Prot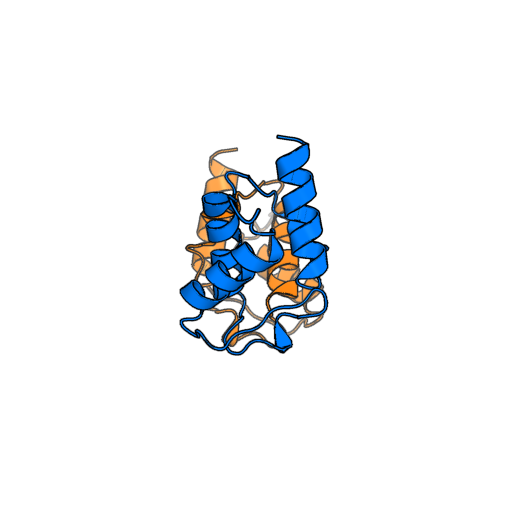ein AF-0000000080384131 (afdb_homodimer)

Radius of gyration: 17.26 Å; Cα contacts (8 Å, |Δi|>4): 180; chains: 2; b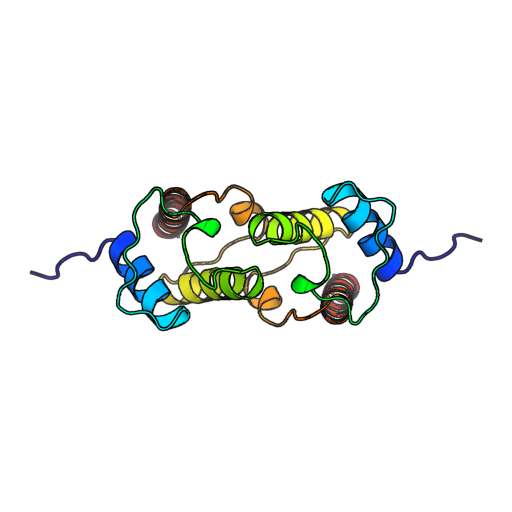ounding box: 34×67×29 Å

InterPro domains:
  IPR009081 Phosphopantetheine binding ACP domain [PF00550] (9-76)
  IPR009081 Phosphopantetheine binding ACP domain [PS50075] (2-80)
  IPR036736 ACP-like superfamily [G3DSA:1.10.1200.10] (5-82)
  IPR036736 ACP-like superfamily [SSF47336] (5-81)

Secondary structure (DSSP, 8-state):
------HHHHHHHHHHHHHT-TT----TT--GGGSTT--HHHHHHHHHHHHHHHT---BGGGGTT--SHHHHHHHHHHHHHH-/------HHHHHHHHHHHHHT-TT----TT--GGGSTT--HHHHHHHHHHHHHHHT---BGGGGTT--SHHHHHHHHHHHHHH-

pLDDT: mean 90.6, std 11.06, range [42.78, 96.62]

Organism: NCBI:txid216142

Foldseek 3Di:
DPPPQAPLNVLQVLCCVLVVPVPDHFDFAAFLVNDPPSDPVSVVVSQVVLCVVLVFDDDPVQCVPDGGPNSVSVVSVVRNVVD/DPPPQAPLNVLQVLCCVLVVNVPDHFDFAAFLVNDPPSDPVSVVVSQVSLCVVLVFDDDPVQCVPDGGPNSVSVVSVVRNVVD

Solvent-accessible surface area (backbone atoms only — not comparable to full-atom values): 9769 Å² total; per-residue (Å²): 129,83,76,76,71,46,67,66,55,52,49,33,52,49,48,21,62,75,69,70,35,86,81,61,77,74,49,52,78,42,35,56,91,77,38,89,80,54,35,48,66,48,46,43,47,49,51,45,48,46,23,65,74,70,71,47,83,67,52,56,71,70,54,61,76,54,70,26,44,37,52,47,48,50,49,51,48,53,46,59,69,72,97,130,83,75,78,72,45,67,65,54,51,49,34,52,49,48,21,60,74,67,69,35,87,81,62,78,74,50,53,78,40,36,56,91,77,38,89,81,53,35,47,68,48,48,42,45,49,52,45,50,47,24,65,73,70,71,47,83,67,52,55,71,70,54,61,74,52,69,28,44,36,50,45,46,50,50,53,49,53,45,61,68,73,95

Nearest PDB structures (foldseek):
  2lml-assembly1_A  TM=9.522E-01  e=2.320E-06  Geobacter metallireducens GS-15
  3gzl-assembly1_A  TM=8.702E-01  e=6.852E-03  Plasmodium falciparum
  8rme-assembly1_C  TM=8.426E-01  e=4.925E-03  Escherichia coli BL21(DE3)
  6sm4-assembly1_B  TM=7.543E-01  e=6.415E-03  Photorhabdus luminescens
  2n57-assembly1_A  TM=8.172E-01  e=1.971E-02  Brucella melitensis bv. 3 str. Ether

Structure (mmCIF, N/CA/C/O backbone):
data_AF-0000000080384131-model_v1
#
loop_
_entity.id
_entity.type
_entity.pdbx_description
1 polymer 'Acyl carrier protein'
#
loop_
_atom_site.group_PDB
_atom_site.id
_atom_site.type_symbol
_atom_site.label_atom_id
_atom_site.label_alt_id
_atom_site.label_comp_id
_atom_site.label_asym_id
_atom_site.label_entity_id
_atom_site.label_seq_id
_atom_site.pdbx_PDB_ins_code
_atom_site.Cartn_x
_atom_site.Cartn_y
_atom_site.Cartn_z
_atom_site.occupancy
_atom_site.B_iso_or_equiv
_atom_site.auth_seq_id
_atom_site.auth_comp_id
_atom_site.auth_asym_id
_atom_site.auth_atom_id
_atom_site.pdbx_PDB_model_num
ATOM 1 N N . MET A 1 1 ? -11.758 -33.438 -12.133 1 42.78 1 MET A N 1
ATOM 2 C CA . MET A 1 1 ? -11.484 -33.125 -10.734 1 42.78 1 MET A CA 1
ATOM 3 C C . MET A 1 1 ? -11.062 -31.672 -10.57 1 42.78 1 MET A C 1
ATOM 5 O O . MET A 1 1 ? -10.102 -31.219 -11.195 1 42.78 1 MET A O 1
ATOM 9 N N . THR A 1 2 ? -11.789 -30.672 -10.469 1 47.59 2 THR A N 1
ATOM 10 C CA . THR A 1 2 ? -11.633 -29.219 -10.406 1 47.59 2 THR A CA 1
ATOM 11 C C . THR A 1 2 ? -10.539 -28.828 -9.414 1 47.59 2 THR A C 1
ATOM 13 O O . THR A 1 2 ? -10.688 -29.031 -8.203 1 47.59 2 THR A O 1
ATOM 16 N N . GLU A 1 3 ? -9.266 -29.141 -9.617 1 52.34 3 GLU A N 1
ATOM 17 C CA . GLU A 1 3 ? -8.141 -29.016 -8.695 1 52.34 3 GLU A CA 1
ATOM 18 C C . GLU A 1 3 ? -8.172 -27.672 -7.973 1 52.34 3 GLU A C 1
ATOM 20 O O . GLU A 1 3 ? -8.297 -26.625 -8.602 1 52.34 3 GLU A O 1
ATOM 25 N N . THR A 1 4 ? -8.93 -27.516 -6.84 1 61.84 4 THR A N 1
ATOM 26 C CA . THR A 1 4 ? -9.148 -26.375 -5.969 1 61.84 4 THR A CA 1
ATOM 27 C C . THR A 1 4 ? -7.867 -25.547 -5.812 1 61.84 4 THR A C 1
ATOM 29 O O . THR A 1 4 ? -6.891 -26.031 -5.23 1 61.84 4 THR A O 1
ATOM 32 N N . THR A 1 5 ? -7.633 -24.797 -6.789 1 80.81 5 THR A N 1
ATOM 33 C CA . THR A 1 5 ? -6.465 -23.922 -6.707 1 80.81 5 THR A CA 1
ATOM 34 C C . THR A 1 5 ? -6.43 -23.203 -5.371 1 80.81 5 THR A C 1
ATOM 36 O O . THR A 1 5 ? -7.453 -22.688 -4.906 1 80.81 5 THR A O 1
ATOM 39 N N . THR A 1 6 ? -5.398 -23.469 -4.668 1 90.56 6 THR A N 1
ATOM 40 C CA . THR A 1 6 ? -5.215 -22.797 -3.385 1 90.56 6 THR A CA 1
ATOM 41 C C . THR A 1 6 ? -4.977 -21.297 -3.582 1 90.56 6 THR A C 1
ATOM 43 O O . THR A 1 6 ? -4.684 -20.859 -4.695 1 90.56 6 THR A O 1
ATOM 46 N N . VAL A 1 7 ? -5.281 -20.547 -2.586 1 93.94 7 VAL A N 1
ATOM 47 C CA . VAL A 1 7 ? -5 -19.125 -2.627 1 93.94 7 VAL A CA 1
ATOM 48 C C . VAL A 1 7 ? -3.539 -18.891 -3.002 1 93.94 7 VAL A C 1
ATOM 50 O O . VAL A 1 7 ? -3.225 -17.984 -3.768 1 93.94 7 VAL A O 1
ATOM 53 N N . LEU A 1 8 ? -2.699 -19.75 -2.482 1 94.88 8 LEU A N 1
ATOM 54 C CA . LEU A 1 8 ? -1.276 -19.641 -2.783 1 94.88 8 LEU A CA 1
ATOM 55 C C . LEU A 1 8 ? -1.023 -19.781 -4.281 1 94.88 8 LEU A C 1
ATOM 57 O O . LEU A 1 8 ? -0.254 -19.016 -4.863 1 94.88 8 LEU A O 1
ATOM 61 N N . GLN A 1 9 ? -1.613 -20.688 -4.918 1 94.31 9 GLN A N 1
ATOM 62 C CA . GLN A 1 9 ? -1.445 -20.906 -6.352 1 94.31 9 GLN A CA 1
ATOM 63 C C . GLN A 1 9 ? -1.972 -19.719 -7.156 1 94.31 9 GLN A C 1
ATOM 65 O O . GLN A 1 9 ? -1.322 -19.281 -8.102 1 94.31 9 GLN A O 1
ATOM 70 N N . GLU A 1 10 ? -3.086 -19.297 -6.727 1 94.88 10 GLU A N 1
ATOM 71 C CA . GLU A 1 10 ? -3.678 -18.156 -7.41 1 94.88 10 GLU A CA 1
ATOM 72 C C . GLU A 1 10 ? -2.82 -16.906 -7.234 1 94.88 10 GLU A C 1
ATOM 74 O O . GLU A 1 10 ? -2.615 -16.141 -8.188 1 94.88 10 GLU A O 1
ATOM 79 N N . LEU A 1 11 ? -2.385 -16.688 -6.016 1 95.56 11 LEU A N 1
ATOM 80 C CA . LEU A 1 11 ? -1.505 -15.562 -5.742 1 95.56 11 LEU A CA 1
ATOM 81 C C . LEU A 1 11 ? -0.217 -15.672 -6.551 1 95.56 11 LEU A C 1
ATOM 83 O O . LEU A 1 11 ? 0.278 -14.664 -7.074 1 95.56 11 LEU A O 1
ATOM 87 N N . THR A 1 12 ? 0.313 -16.859 -6.668 1 96 12 THR A N 1
ATOM 88 C CA . THR A 1 12 ? 1.535 -17.078 -7.434 1 96 12 THR A CA 1
ATOM 89 C C . THR A 1 12 ? 1.337 -16.688 -8.898 1 96 12 THR A C 1
ATOM 91 O O . THR A 1 12 ? 2.182 -16.016 -9.484 1 96 12 THR A O 1
ATOM 94 N N . GLU A 1 13 ? 0.266 -17.109 -9.422 1 96.12 13 GLU A N 1
ATOM 95 C CA . GLU A 1 13 ? -0.047 -16.75 -10.805 1 96.12 13 GLU A CA 1
ATOM 96 C C . GLU A 1 13 ? -0.194 -15.234 -10.953 1 96.12 13 GLU A C 1
ATOM 98 O O . GLU A 1 13 ? 0.274 -14.656 -11.938 1 96.12 13 GLU A O 1
ATOM 103 N N . LEU A 1 14 ? -0.877 -14.688 -9.984 1 96.25 14 LEU A N 1
ATOM 104 C CA . LEU A 1 14 ? -1.066 -13.234 -9.992 1 96.25 14 LEU A CA 1
ATOM 105 C C . LEU A 1 14 ? 0.276 -12.516 -9.953 1 96.25 14 LEU A C 1
ATOM 107 O O . LEU A 1 14 ? 0.495 -11.57 -10.719 1 96.25 14 LEU A O 1
ATOM 111 N N . PHE A 1 15 ? 1.187 -13 -9.07 1 96.25 15 PHE A N 1
ATOM 112 C CA . PHE A 1 15 ? 2.529 -12.438 -8.992 1 96.25 15 PHE A CA 1
ATOM 113 C C . PHE A 1 15 ? 3.256 -12.586 -10.328 1 96.25 15 PHE A C 1
ATOM 115 O O . PHE A 1 15 ? 3.855 -11.625 -10.82 1 96.25 15 PHE A O 1
ATOM 122 N N . ARG A 1 16 ? 3.193 -13.695 -10.906 1 96.5 16 ARG A N 1
ATOM 123 C CA . ARG A 1 16 ? 3.883 -13.961 -12.164 1 96.5 16 ARG A CA 1
ATOM 124 C C . ARG A 1 16 ? 3.408 -13.016 -13.258 1 96.5 16 ARG A C 1
ATOM 126 O O . ARG A 1 16 ? 4.219 -12.492 -14.031 1 96.5 16 ARG A O 1
ATOM 133 N N . ASP A 1 17 ? 2.123 -12.781 -13.25 1 95.81 17 ASP A N 1
ATOM 134 C CA . ASP A 1 17 ? 1.533 -11.875 -14.227 1 95.81 17 ASP A CA 1
ATOM 135 C C . ASP A 1 17 ? 1.988 -10.438 -13.992 1 95.81 17 ASP A C 1
ATOM 137 O O . ASP A 1 17 ? 2.402 -9.742 -14.922 1 95.81 17 ASP A O 1
ATOM 141 N N . LEU A 1 18 ? 1.898 -10.047 -12.75 1 94.69 18 LEU A N 1
ATOM 142 C CA . LEU A 1 18 ? 2.195 -8.664 -12.391 1 94.69 18 LEU A CA 1
ATOM 143 C C . LEU A 1 18 ? 3.68 -8.359 -12.57 1 94.69 18 LEU A C 1
ATOM 145 O O . LEU A 1 18 ? 4.047 -7.289 -13.055 1 94.69 18 LEU A O 1
ATOM 149 N N . PHE A 1 19 ? 4.52 -9.289 -12.219 1 94.5 19 PHE A N 1
ATOM 150 C CA . PHE A 1 19 ? 5.965 -9.07 -12.25 1 94.5 19 PHE A CA 1
ATOM 151 C C . PHE A 1 19 ? 6.559 -9.578 -13.562 1 94.5 19 PHE A C 1
ATOM 153 O O . PHE A 1 19 ? 7.75 -9.398 -13.82 1 94.5 19 PHE A O 1
ATOM 160 N N . ASP A 1 20 ? 5.68 -10.164 -14.359 1 94.69 20 ASP A N 1
ATOM 161 C CA . ASP A 1 20 ? 6.082 -10.711 -15.648 1 94.69 20 ASP A CA 1
ATOM 162 C C . ASP A 1 20 ? 7.262 -11.672 -15.492 1 94.69 20 ASP A C 1
ATOM 164 O O . ASP A 1 20 ? 8.266 -11.547 -16.203 1 94.69 20 ASP A O 1
ATOM 168 N N . ASP A 1 21 ? 7.203 -12.516 -14.562 1 94.62 21 ASP A N 1
ATOM 169 C CA . ASP A 1 21 ? 8.211 -13.516 -14.219 1 94.62 21 ASP A CA 1
ATOM 170 C C . ASP A 1 21 ? 7.562 -14.875 -13.953 1 94.62 21 ASP A C 1
ATOM 172 O O . ASP A 1 21 ? 7.125 -15.148 -12.828 1 94.62 21 ASP A O 1
ATOM 176 N N . GLU A 1 22 ? 7.586 -15.758 -14.906 1 94.75 22 GLU A N 1
ATOM 177 C CA . GLU A 1 22 ? 6.941 -17.062 -14.828 1 94.75 22 GLU A CA 1
ATOM 178 C C . GLU A 1 22 ? 7.719 -18 -13.906 1 94.75 22 GLU A C 1
ATOM 180 O O . GLU A 1 22 ? 7.199 -19.047 -13.492 1 94.75 22 GLU A O 1
ATOM 185 N N . SER A 1 23 ? 8.906 -17.594 -13.531 1 94.81 23 SER A N 1
ATOM 186 C CA . SER A 1 23 ? 9.75 -18.453 -12.703 1 94.81 23 SER A CA 1
ATOM 187 C C . SER A 1 23 ? 9.5 -18.203 -11.219 1 94.81 23 SER A C 1
ATOM 189 O O . SER A 1 23 ? 9.992 -18.953 -10.367 1 94.81 23 SER A O 1
ATOM 191 N N . LEU A 1 24 ? 8.711 -17.312 -10.906 1 94.88 24 LEU A N 1
ATOM 192 C CA . LEU A 1 24 ? 8.469 -16.922 -9.516 1 94.88 24 LEU A CA 1
ATOM 193 C C . LEU A 1 24 ? 7.723 -18.031 -8.773 1 94.88 24 LEU A C 1
ATOM 195 O O . LEU A 1 24 ? 6.715 -18.547 -9.258 1 94.88 24 LEU A O 1
ATOM 199 N N . VAL A 1 25 ? 8.281 -18.438 -7.715 1 93.69 25 VAL A N 1
ATOM 200 C CA . VAL A 1 25 ? 7.648 -19.406 -6.828 1 93.69 25 VAL A CA 1
ATOM 201 C C . VAL A 1 25 ? 7.465 -18.797 -5.441 1 93.69 25 VAL A C 1
ATOM 203 O O . VAL A 1 25 ? 8.438 -18.406 -4.797 1 93.69 25 VAL A O 1
ATOM 206 N N . LEU A 1 26 ? 6.223 -18.734 -5.035 1 95.19 26 LEU A N 1
ATOM 207 C CA . LEU A 1 26 ? 5.91 -18.141 -3.738 1 95.19 26 LEU A CA 1
ATOM 208 C C . LEU A 1 26 ? 5.668 -19.219 -2.689 1 95.19 26 LEU A C 1
ATOM 210 O O . LEU A 1 26 ? 5.133 -20.281 -3 1 95.19 26 LEU A O 1
ATOM 214 N N . ASN A 1 27 ? 6.098 -18.953 -1.562 1 95.81 27 ASN A N 1
ATOM 215 C CA . ASN A 1 27 ? 5.73 -19.734 -0.381 1 95.81 27 ASN A CA 1
ATOM 216 C C . ASN A 1 27 ? 5.27 -18.828 0.761 1 95.81 27 ASN A C 1
ATOM 218 O O . ASN A 1 27 ? 5.355 -17.609 0.663 1 95.81 27 ASN A O 1
ATOM 222 N N . ASP A 1 28 ? 4.848 -19.375 1.866 1 95.69 28 ASP A N 1
ATOM 223 C CA . ASP A 1 28 ? 4.27 -18.625 2.975 1 95.69 28 ASP A CA 1
ATOM 224 C C . ASP A 1 28 ? 5.285 -17.641 3.555 1 95.69 28 ASP A C 1
ATOM 226 O O . ASP A 1 28 ? 4.914 -16.562 4.039 1 95.69 28 ASP A O 1
ATOM 230 N N . ASP A 1 29 ? 6.492 -17.969 3.41 1 96.19 29 ASP A N 1
ATOM 231 C CA . ASP A 1 29 ? 7.535 -17.188 4.066 1 96.19 29 ASP A CA 1
ATOM 232 C C . ASP A 1 29 ? 8.086 -16.109 3.133 1 96.19 29 ASP A C 1
ATOM 234 O O . ASP A 1 29 ? 8.852 -15.25 3.559 1 96.19 29 ASP A O 1
ATOM 238 N N . THR A 1 30 ? 7.695 -16.141 1.891 1 96.25 30 THR A N 1
ATOM 239 C CA . THR A 1 30 ? 8.195 -15.172 0.921 1 96.25 30 THR A CA 1
ATOM 240 C C . THR A 1 30 ? 7.867 -13.75 1.358 1 96.25 30 THR A C 1
ATOM 242 O O . THR A 1 30 ? 6.742 -13.469 1.774 1 96.25 30 THR A O 1
ATOM 245 N N . THR A 1 31 ? 8.953 -12.93 1.337 1 94.5 31 THR A N 1
ATOM 246 C CA . THR A 1 31 ? 8.781 -11.516 1.664 1 94.5 31 THR A CA 1
ATOM 247 C C . THR A 1 31 ? 9.078 -10.641 0.45 1 94.5 31 THR A C 1
ATOM 249 O O . THR A 1 31 ? 9.633 -11.117 -0.546 1 94.5 31 THR A O 1
ATOM 252 N N . ALA A 1 32 ? 8.641 -9.367 0.528 1 92.56 32 ALA A N 1
ATOM 253 C CA . ALA A 1 32 ? 8.781 -8.438 -0.586 1 92.56 32 ALA A CA 1
ATOM 254 C C . ALA A 1 32 ? 10.242 -8.273 -0.988 1 92.56 32 ALA A C 1
ATOM 256 O O . ALA A 1 32 ? 10.555 -8.109 -2.17 1 92.56 32 ALA A O 1
ATOM 257 N N . ASP A 1 33 ? 11.156 -8.344 -0 1 90.38 33 ASP A N 1
ATOM 258 C CA . ASP A 1 33 ? 12.586 -8.141 -0.239 1 90.38 33 ASP A CA 1
ATOM 259 C C . ASP A 1 33 ? 13.172 -9.281 -1.062 1 90.38 33 ASP A C 1
ATOM 261 O O . ASP A 1 33 ? 14.266 -9.156 -1.617 1 90.38 33 ASP A O 1
ATOM 265 N N . GLN A 1 34 ? 12.469 -10.391 -1.167 1 93.12 34 GLN A N 1
ATOM 266 C CA . GLN A 1 34 ? 12.961 -11.57 -1.878 1 93.12 34 GLN A CA 1
ATOM 267 C C . GLN A 1 34 ? 12.484 -11.578 -3.326 1 93.12 34 GLN A C 1
ATOM 269 O O . GLN A 1 34 ? 12.859 -12.453 -4.109 1 93.12 34 GLN A O 1
ATOM 274 N N . VAL A 1 35 ? 11.625 -10.703 -3.645 1 92.81 35 VAL A N 1
ATOM 275 C CA . VAL A 1 35 ? 11.086 -10.617 -5 1 92.81 35 VAL A CA 1
ATOM 276 C C . VAL A 1 35 ? 11.617 -9.359 -5.684 1 92.81 35 VAL A C 1
ATOM 278 O O . VAL A 1 35 ? 11.359 -8.242 -5.23 1 92.81 35 VAL A O 1
ATOM 281 N N . GLU A 1 36 ? 12.297 -9.539 -6.742 1 90.69 36 GLU A N 1
ATOM 282 C CA . GLU A 1 36 ? 12.852 -8.414 -7.504 1 90.69 36 GLU A CA 1
ATOM 283 C C . GLU A 1 36 ? 11.742 -7.543 -8.086 1 90.69 36 GLU A C 1
ATOM 285 O O . GLU A 1 36 ? 10.781 -8.055 -8.656 1 90.69 36 GLU A O 1
ATOM 290 N N . GLY A 1 37 ? 11.828 -6.324 -7.871 1 90 37 GLY A N 1
ATOM 291 C CA . GLY A 1 37 ? 10.859 -5.398 -8.438 1 90 37 GLY A CA 1
ATOM 292 C C . GLY A 1 37 ? 9.656 -5.16 -7.539 1 90 37 GLY A C 1
ATOM 293 O O . GLY A 1 37 ? 8.781 -4.359 -7.867 1 90 37 GLY A O 1
ATOM 294 N N . TRP A 1 38 ? 9.578 -5.867 -6.504 1 91.69 38 TRP A N 1
ATOM 295 C CA . TRP A 1 38 ? 8.477 -5.66 -5.566 1 91.69 38 TRP A CA 1
ATOM 296 C C . TRP A 1 38 ? 8.703 -4.406 -4.723 1 91.69 38 TRP A C 1
ATOM 298 O O . TRP A 1 38 ? 9.312 -4.477 -3.652 1 91.69 38 TRP A O 1
ATOM 308 N N . ASP A 1 39 ? 8.266 -3.295 -5.23 1 89.88 39 ASP A N 1
ATOM 309 C CA . ASP A 1 39 ? 8.383 -2.008 -4.555 1 89.88 39 ASP A CA 1
ATOM 310 C C . ASP A 1 39 ? 7.012 -1.489 -4.121 1 89.88 39 ASP A C 1
ATOM 312 O O . ASP A 1 39 ? 6.02 -2.219 -4.176 1 89.88 39 ASP A O 1
ATOM 316 N N . SER A 1 40 ? 6.961 -0.257 -3.705 1 90.75 40 SER A N 1
ATOM 317 C CA . SER A 1 40 ? 5.738 0.306 -3.15 1 90.75 40 SER A CA 1
ATOM 318 C C . SER A 1 40 ? 4.633 0.368 -4.199 1 90.75 40 SER A C 1
ATOM 320 O O . SER A 1 40 ? 3.473 0.067 -3.906 1 90.75 40 SER A O 1
ATOM 322 N N . GLN A 1 41 ? 5 0.674 -5.352 1 89.5 41 GLN A N 1
ATOM 323 C CA . GLN A 1 41 ? 4.012 0.78 -6.418 1 89.5 41 GLN A CA 1
ATOM 324 C C . GLN A 1 41 ? 3.453 -0.592 -6.789 1 89.5 41 GLN A C 1
ATOM 326 O O . GLN A 1 41 ? 2.242 -0.753 -6.949 1 89.5 41 GLN A O 1
ATOM 331 N N . MET A 1 42 ? 4.375 -1.547 -6.922 1 92.5 42 MET A N 1
ATOM 332 C CA . MET A 1 42 ? 3.947 -2.9 -7.266 1 92.5 42 MET A CA 1
ATOM 333 C C . MET A 1 42 ? 3.107 -3.506 -6.145 1 92.5 42 MET A C 1
ATOM 335 O O . MET A 1 42 ? 2.184 -4.277 -6.402 1 92.5 42 MET A O 1
ATOM 339 N N . HIS A 1 43 ? 3.473 -3.225 -4.977 1 93 43 HIS A N 1
ATOM 340 C CA . HIS A 1 43 ? 2.713 -3.721 -3.838 1 93 43 HIS A CA 1
ATOM 341 C C . HIS A 1 43 ? 1.254 -3.281 -3.914 1 93 43 HIS A C 1
ATOM 343 O O . HIS A 1 43 ? 0.345 -4.094 -3.732 1 93 43 HIS A O 1
ATOM 349 N N . VAL A 1 44 ? 1.032 -2.041 -4.195 1 93 44 VAL A N 1
ATOM 350 C CA . VAL A 1 44 ? -0.319 -1.506 -4.324 1 93 44 VAL A CA 1
ATOM 351 C C . VAL A 1 44 ? -1.054 -2.229 -5.453 1 93 44 VAL A C 1
ATOM 353 O O . VAL A 1 44 ? -2.203 -2.646 -5.285 1 93 44 VAL A O 1
ATOM 356 N N . MET A 1 45 ? -0.373 -2.408 -6.535 1 94.38 45 MET A N 1
ATOM 357 C CA . MET A 1 45 ? -0.98 -3.092 -7.672 1 94.38 45 MET A CA 1
ATOM 358 C C . MET A 1 45 ? -1.354 -4.527 -7.309 1 94.38 45 MET A C 1
ATOM 360 O O . MET A 1 45 ? -2.395 -5.027 -7.738 1 94.38 45 MET A O 1
ATOM 364 N N . LEU A 1 46 ? -0.484 -5.109 -6.562 1 95.94 46 LEU A N 1
ATOM 365 C CA . LEU A 1 46 ? -0.729 -6.477 -6.121 1 95.94 46 LEU A CA 1
ATOM 366 C C . LEU A 1 46 ? -2.008 -6.562 -5.297 1 95.94 46 LEU A C 1
ATOM 368 O O . LEU A 1 46 ? -2.82 -7.469 -5.496 1 95.94 46 LEU A O 1
ATOM 372 N N . ILE A 1 47 ? -2.156 -5.648 -4.43 1 95.44 47 ILE A N 1
ATOM 373 C CA . ILE A 1 47 ? -3.326 -5.617 -3.559 1 95.44 47 ILE A CA 1
ATOM 374 C C . ILE A 1 47 ? -4.59 -5.438 -4.398 1 95.44 47 ILE A C 1
ATOM 376 O O . ILE A 1 47 ? -5.562 -6.18 -4.234 1 95.44 47 ILE A O 1
ATOM 380 N N . VAL A 1 48 ? -4.617 -4.508 -5.301 1 95.38 48 VAL A N 1
ATOM 381 C CA . VAL A 1 48 ? -5.77 -4.211 -6.145 1 95.38 48 VAL A CA 1
ATOM 382 C C . VAL A 1 48 ? -6.074 -5.41 -7.039 1 95.38 48 VAL A C 1
ATOM 384 O O . VAL A 1 48 ? -7.238 -5.797 -7.191 1 95.38 48 VAL A O 1
ATOM 387 N N . ALA A 1 49 ? -5.055 -5.941 -7.582 1 96.12 49 ALA A N 1
ATOM 388 C CA . ALA A 1 49 ? -5.238 -7.121 -8.43 1 96.12 49 ALA A CA 1
ATOM 389 C C . ALA A 1 49 ? -5.816 -8.281 -7.633 1 96.12 49 ALA A C 1
ATOM 391 O O . ALA A 1 49 ? -6.652 -9.039 -8.133 1 96.12 49 ALA A O 1
ATOM 392 N N . ALA A 1 50 ? -5.328 -8.438 -6.438 1 96.56 50 ALA A N 1
ATOM 393 C CA . ALA A 1 50 ? -5.863 -9.492 -5.578 1 96.56 50 ALA A CA 1
ATOM 394 C C . ALA A 1 50 ? -7.344 -9.258 -5.285 1 96.56 50 ALA A C 1
ATOM 396 O O . ALA A 1 50 ? -8.141 -10.195 -5.297 1 96.56 50 ALA A O 1
ATOM 397 N N . GLU A 1 51 ? -7.719 -8.062 -5 1 96 51 GLU A N 1
ATOM 398 C CA . GLU A 1 51 ? -9.125 -7.738 -4.785 1 96 51 GLU A CA 1
ATOM 399 C C . GLU A 1 51 ? -9.977 -8.172 -5.977 1 96 51 GLU A C 1
ATOM 401 O O . GLU A 1 51 ? -11.039 -8.773 -5.801 1 96 51 GLU A O 1
ATOM 406 N N . GLN A 1 52 ? -9.469 -7.82 -7.094 1 94.62 52 GLN A N 1
ATOM 407 C CA . GLN A 1 52 ? -10.211 -8.148 -8.305 1 94.62 52 GLN A CA 1
ATOM 408 C C . GLN A 1 52 ? -10.273 -9.664 -8.523 1 94.62 52 GLN A C 1
ATOM 410 O O . GLN A 1 52 ? -11.328 -10.203 -8.844 1 94.62 52 GLN A O 1
ATOM 415 N N . ARG A 1 53 ? -9.188 -10.297 -8.281 1 94.56 53 ARG A N 1
ATOM 416 C CA . ARG A 1 53 ? -9.07 -11.734 -8.523 1 94.56 53 ARG A CA 1
ATOM 417 C C . ARG A 1 53 ? -9.953 -12.516 -7.562 1 94.56 53 ARG A C 1
ATOM 419 O O . ARG A 1 53 ? -10.586 -13.5 -7.957 1 94.56 53 ARG A O 1
ATOM 426 N N . PHE A 1 54 ? -10.086 -12.078 -6.355 1 95.25 54 PHE A N 1
ATOM 427 C CA . PHE A 1 54 ? -10.773 -12.852 -5.324 1 95.25 54 PHE A CA 1
ATOM 428 C C . PHE A 1 54 ? -12.133 -12.242 -5.012 1 95.25 54 PHE A C 1
ATOM 430 O O . PHE A 1 54 ? -12.914 -12.812 -4.242 1 95.25 54 PHE A O 1
ATOM 437 N N . GLY A 1 55 ? -12.367 -11.078 -5.582 1 94.62 55 GLY A N 1
ATOM 438 C CA . GLY A 1 55 ? -13.656 -10.445 -5.363 1 94.62 55 GLY A CA 1
ATOM 439 C C . GLY A 1 55 ? -13.82 -9.906 -3.955 1 94.62 55 GLY A C 1
ATOM 440 O O . GLY A 1 55 ? -14.898 -10.016 -3.367 1 94.62 55 GLY A O 1
ATOM 441 N N . ILE A 1 56 ? -12.773 -9.414 -3.406 1 94.44 56 ILE A N 1
ATOM 442 C CA . ILE A 1 56 ? -12.797 -8.922 -2.033 1 94.44 56 ILE A CA 1
ATOM 443 C C . ILE A 1 56 ? -12.305 -7.473 -2 1 94.44 56 ILE A C 1
ATOM 445 O O . ILE A 1 56 ? -11.812 -6.953 -3.004 1 94.44 56 ILE A O 1
ATOM 449 N N . LYS A 1 57 ? -12.523 -6.871 -0.858 1 93.31 57 LYS A N 1
ATOM 450 C CA . LYS A 1 57 ? -12.062 -5.504 -0.618 1 93.31 57 LYS A CA 1
ATOM 451 C C . LYS A 1 57 ? -11.258 -5.414 0.673 1 93.31 57 LYS A C 1
ATOM 453 O O . LYS A 1 57 ? -11.648 -5.977 1.697 1 93.31 57 LYS A O 1
ATOM 458 N N . PHE A 1 58 ? -10.117 -4.719 0.502 1 93.19 58 PHE A N 1
ATOM 459 C CA . PHE A 1 58 ? -9.273 -4.543 1.679 1 93.19 58 PHE A CA 1
ATOM 460 C C . PHE A 1 58 ? -9.383 -3.121 2.215 1 93.19 58 PHE A C 1
ATOM 462 O O . PHE A 1 58 ? -9.68 -2.189 1.465 1 93.19 58 PHE A O 1
ATOM 469 N N . ARG A 1 59 ? -9.227 -3.043 3.516 1 90.31 59 ARG A N 1
ATOM 470 C CA . ARG A 1 59 ? -9 -1.744 4.141 1 90.31 59 ARG A CA 1
ATOM 471 C C . ARG A 1 59 ? -7.508 -1.481 4.32 1 90.31 59 ARG A C 1
ATOM 473 O O . ARG A 1 59 ? -6.738 -2.398 4.617 1 90.31 59 ARG A O 1
ATOM 480 N N . THR A 1 60 ? -7.133 -0.211 4.156 1 93.25 60 THR A N 1
ATOM 481 C CA . THR A 1 60 ? -5.719 0.133 4.262 1 93.25 60 THR A CA 1
ATOM 482 C C . THR A 1 60 ? -5.152 -0.311 5.609 1 93.25 60 THR A C 1
ATOM 484 O O . THR A 1 60 ? -4.016 -0.779 5.684 1 93.25 60 THR A O 1
ATOM 487 N N . ALA A 1 61 ? -5.918 -0.317 6.645 1 89 61 ALA A N 1
ATOM 488 C CA . ALA A 1 61 ? -5.477 -0.669 7.992 1 89 61 ALA A CA 1
ATOM 489 C C . ALA A 1 61 ? -5.164 -2.16 8.094 1 89 61 ALA A C 1
ATOM 491 O O . ALA A 1 61 ? -4.348 -2.574 8.922 1 89 61 ALA A O 1
ATOM 492 N N . GLU A 1 62 ? -5.832 -2.975 7.281 1 91.12 62 GLU A N 1
ATOM 493 C CA . GLU A 1 62 ? -5.648 -4.422 7.316 1 91.12 62 GLU A CA 1
ATOM 494 C C . GLU A 1 62 ? -4.309 -4.824 6.711 1 91.12 62 GLU A C 1
ATOM 496 O O . GLU A 1 62 ? -3.826 -5.938 6.941 1 91.12 62 GLU A O 1
ATOM 501 N N . LEU A 1 63 ? -3.707 -3.934 5.953 1 92.38 63 LEU A N 1
ATOM 502 C CA . LEU A 1 63 ? -2.492 -4.258 5.215 1 92.38 63 LEU A CA 1
ATOM 503 C C . LEU A 1 63 ? -1.252 -3.996 6.066 1 92.38 63 LEU A C 1
ATOM 505 O O . LEU A 1 63 ? -0.158 -4.457 5.734 1 92.38 63 LEU A O 1
ATOM 509 N N . GLU A 1 64 ? -1.415 -3.289 7.16 1 89.94 64 GLU A N 1
ATOM 510 C CA . GLU A 1 64 ? -0.305 -2.869 8.008 1 89.94 64 GLU A CA 1
ATOM 511 C C . GLU A 1 64 ? 0.389 -4.07 8.648 1 89.94 64 GLU A C 1
ATOM 513 O O . GLU A 1 64 ? 1.597 -4.039 8.891 1 89.94 64 GLU A O 1
ATOM 518 N N . SER A 1 65 ? -0.277 -5.164 8.758 1 85.38 65 SER A N 1
ATOM 519 C CA . SER A 1 65 ? 0.254 -6.316 9.477 1 85.38 65 SER A CA 1
ATOM 520 C C . SER A 1 65 ? 0.872 -7.328 8.516 1 85.38 65 SER A C 1
ATOM 522 O O . SER A 1 65 ? 1.469 -8.32 8.953 1 85.38 65 SER A O 1
ATOM 524 N N . LEU A 1 66 ? 0.784 -7.023 7.277 1 91 66 LEU A N 1
ATOM 525 C CA . LEU A 1 66 ? 1.265 -7.984 6.289 1 91 66 LEU A CA 1
ATOM 526 C C . LEU A 1 66 ? 2.789 -7.992 6.238 1 91 66 LEU A C 1
ATOM 528 O O . LEU A 1 66 ? 3.414 -6.953 6.016 1 91 66 LEU A O 1
ATOM 532 N N . ARG A 1 67 ? 3.369 -9.164 6.457 1 91.06 67 ARG A N 1
ATOM 533 C CA . ARG A 1 67 ? 4.824 -9.273 6.496 1 91.06 67 ARG A CA 1
ATOM 534 C C . ARG A 1 67 ? 5.324 -10.258 5.441 1 91.06 67 ARG A C 1
ATOM 536 O O . ARG A 1 67 ? 6.48 -10.188 5.02 1 91.06 67 ARG A O 1
ATOM 543 N N . ASN A 1 68 ? 4.5 -11.172 5.121 1 95.12 68 ASN A N 1
ATOM 544 C CA . ASN A 1 68 ? 4.883 -12.203 4.156 1 95.12 68 ASN A CA 1
ATOM 545 C C . ASN A 1 68 ? 3.674 -12.727 3.389 1 95.12 68 ASN A C 1
ATOM 547 O O . ASN A 1 68 ? 2.537 -12.352 3.674 1 95.12 68 ASN A O 1
ATOM 551 N N . VAL A 1 69 ? 3.947 -13.562 2.453 1 95.81 69 VAL A N 1
ATOM 552 C CA . VAL A 1 69 ? 2.904 -14.102 1.585 1 95.81 69 VAL A CA 1
ATOM 553 C C . VAL A 1 69 ? 1.888 -14.875 2.416 1 95.81 69 VAL A C 1
ATOM 555 O O . VAL A 1 69 ? 0.683 -14.805 2.162 1 95.81 69 VAL A O 1
ATOM 558 N N . GLY A 1 70 ? 2.367 -15.594 3.377 1 96.56 70 GLY A N 1
ATOM 559 C CA . GLY A 1 70 ? 1.467 -16.344 4.23 1 96.56 70 GLY A CA 1
ATOM 560 C C . GLY A 1 70 ? 0.432 -15.484 4.926 1 96.56 70 GLY A C 1
ATOM 561 O O . GLY A 1 70 ? -0.744 -15.844 4.992 1 96.56 70 GLY A O 1
ATOM 562 N N . GLN A 1 71 ? 0.818 -14.469 5.484 1 95.81 71 GLN A N 1
ATOM 563 C CA . GLN A 1 71 ? -0.101 -13.547 6.141 1 95.81 71 GLN A CA 1
ATOM 564 C C . GLN A 1 71 ? -1.083 -12.945 5.141 1 95.81 71 GLN A C 1
ATOM 566 O O . GLN A 1 71 ? -2.25 -12.719 5.469 1 95.81 71 GLN A O 1
ATOM 571 N N . PHE A 1 72 ? -0.567 -12.68 3.91 1 96 72 PHE A N 1
ATOM 572 C CA . PHE A 1 72 ? -1.445 -12.188 2.855 1 96 72 PHE A CA 1
ATOM 573 C C . PHE A 1 72 ? -2.531 -13.203 2.533 1 96 72 PHE A C 1
ATOM 575 O O . PHE A 1 72 ? -3.709 -12.852 2.434 1 96 72 PHE A O 1
ATOM 582 N N . ILE A 1 73 ? -2.111 -14.391 2.512 1 95.44 73 ILE A N 1
ATOM 583 C CA . ILE A 1 73 ? -3.049 -15.477 2.252 1 95.44 73 ILE A CA 1
ATOM 584 C C . ILE A 1 73 ? -4.094 -15.539 3.367 1 95.44 73 ILE A C 1
ATOM 586 O O . ILE A 1 73 ? -5.289 -15.672 3.1 1 95.44 73 ILE A O 1
ATOM 590 N N . GLN A 1 74 ? -3.643 -15.484 4.551 1 94.62 74 GLN A N 1
ATOM 591 C CA . GLN A 1 74 ? -4.559 -15.508 5.684 1 94.62 74 GLN A CA 1
ATOM 592 C C . GLN A 1 74 ? -5.566 -14.359 5.605 1 94.62 74 GLN A C 1
ATOM 594 O O . GLN A 1 74 ? -6.746 -14.547 5.898 1 94.62 74 GLN A O 1
ATOM 599 N N . LEU A 1 75 ? -5.102 -13.258 5.258 1 95 75 LEU A N 1
ATOM 600 C CA . LEU A 1 75 ? -5.984 -12.102 5.117 1 95 75 LEU A CA 1
ATOM 601 C C . LEU A 1 75 ? -7.023 -12.352 4.027 1 95 75 LEU A C 1
ATOM 603 O O . LEU A 1 75 ? -8.211 -12.086 4.227 1 95 75 LEU A O 1
ATOM 607 N N . ILE A 1 76 ? -6.594 -12.773 2.895 1 95.12 76 ILE A N 1
ATOM 608 C CA . ILE A 1 76 ? -7.496 -13.078 1.789 1 95.12 76 ILE A CA 1
ATOM 609 C C . ILE A 1 76 ? -8.555 -14.078 2.246 1 95.12 76 ILE A C 1
ATOM 611 O O . ILE A 1 76 ? -9.742 -13.891 1.998 1 95.12 76 ILE A O 1
ATOM 615 N N . ASP A 1 77 ? -8.086 -15.07 2.934 1 93.81 77 ASP A N 1
ATOM 616 C CA . ASP A 1 77 ? -9 -16.094 3.42 1 93.81 77 ASP A CA 1
ATOM 617 C C . ASP A 1 77 ? -10.023 -15.516 4.383 1 93.81 77 ASP A C 1
ATOM 619 O O . ASP A 1 77 ? -11.195 -15.891 4.355 1 93.81 77 ASP A O 1
ATOM 623 N N . SER A 1 78 ? -9.547 -14.703 5.188 1 93.62 78 SER A N 1
ATOM 624 C CA . SER A 1 78 ? -10.445 -14.078 6.156 1 93.62 78 SER A CA 1
ATOM 625 C C . SER A 1 78 ? -11.531 -13.258 5.465 1 93.62 78 SER A C 1
ATOM 627 O O . SER A 1 78 ? -12.664 -13.188 5.938 1 93.62 78 SER A O 1
ATOM 629 N N . LYS A 1 79 ? -11.203 -12.641 4.336 1 91.88 79 LYS A N 1
ATOM 630 C CA . LYS A 1 79 ? -12.156 -11.836 3.576 1 91.88 79 LYS A CA 1
ATOM 631 C C . LYS A 1 79 ? -13.125 -12.719 2.799 1 91.88 79 LYS A C 1
ATOM 633 O O . LYS A 1 79 ? -14.297 -12.375 2.643 1 91.88 79 LYS A O 1
ATOM 638 N N . ARG A 1 80 ? -12.578 -13.742 2.285 1 89.75 80 ARG A N 1
ATOM 639 C CA . ARG A 1 80 ? -13.406 -14.656 1.513 1 89.75 80 ARG A CA 1
ATOM 640 C C . ARG A 1 80 ? -14.414 -15.375 2.41 1 89.75 80 ARG A C 1
ATOM 642 O O . ARG A 1 80 ? -15.531 -15.664 1.991 1 89.75 80 ARG A O 1
ATOM 649 N N . SER A 1 81 ? -13.938 -15.734 3.553 1 83.12 81 SER A N 1
ATOM 650 C CA . SER A 1 81 ? -14.82 -16.453 4.469 1 83.12 81 SER A CA 1
ATOM 651 C C . SER A 1 81 ? -15.875 -15.516 5.059 1 83.12 81 SER A C 1
ATOM 653 O O . SER A 1 81 ? -16.969 -15.953 5.406 1 83.12 81 SER A O 1
ATOM 655 N N . GLY A 1 82 ? -15.461 -14.297 5.379 1 67.06 82 GLY A N 1
ATOM 656 C CA . GLY A 1 82 ? -16.422 -13.367 5.945 1 67.06 82 GLY A CA 1
ATOM 657 C C . GLY A 1 82 ? -17.297 -12.711 4.898 1 67.06 82 GLY A C 1
ATOM 658 O O . GLY A 1 82 ? -18.25 -11.984 5.238 1 67.06 82 GLY A O 1
ATOM 659 N N . SER A 1 83 ? -16.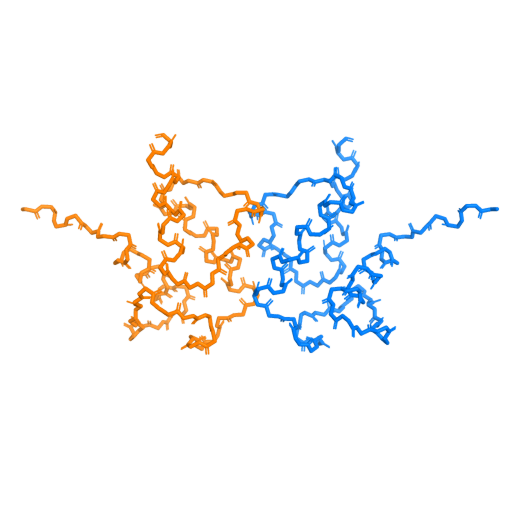906 -12.648 3.586 1 47.66 83 SER A N 1
ATOM 660 C CA . SER A 1 83 ? -17.891 -12.18 2.617 1 47.66 83 SER A CA 1
ATOM 661 C C . SER A 1 83 ? -19.031 -13.18 2.471 1 47.66 83 SER A C 1
ATOM 663 O O . SER A 1 83 ? -18.844 -14.383 2.652 1 47.66 83 SER A O 1
ATOM 665 N N . MET B 1 1 ? -2.184 34.188 14.578 1 43.06 1 MET B N 1
ATOM 666 C CA . MET B 1 1 ? -2.447 33.906 13.18 1 43.06 1 MET B CA 1
ATOM 667 C C . MET B 1 1 ? -2.264 32.406 12.891 1 43.06 1 MET B C 1
ATOM 669 O O . MET B 1 1 ? -1.194 31.844 13.148 1 43.06 1 MET B O 1
ATOM 673 N N . THR B 1 2 ? -3.08 31.469 13.07 1 47.28 2 THR B N 1
ATOM 674 C CA . THR B 1 2 ? -3.133 30.016 12.992 1 47.28 2 THR B CA 1
ATOM 675 C C . THR B 1 2 ? -2.529 29.516 11.68 1 47.28 2 THR B C 1
ATOM 677 O O . THR B 1 2 ? -3.076 29.766 10.609 1 47.28 2 THR B O 1
ATOM 680 N N . GLU B 1 3 ? -1.258 29.656 11.383 1 52.06 3 GLU B N 1
ATOM 681 C CA . GLU B 1 3 ? -0.568 29.391 10.117 1 52.06 3 GLU B CA 1
ATOM 682 C C . GLU B 1 3 ? -1.03 28.078 9.5 1 52.06 3 GLU B C 1
ATOM 684 O O . GLU B 1 3 ? -1.027 27.047 10.172 1 52.06 3 GLU B O 1
ATOM 689 N N . THR B 1 4 ? -2.143 28.031 8.711 1 61.81 4 THR B N 1
ATOM 690 C CA . THR B 1 4 ? -2.811 26.922 8.031 1 61.81 4 THR B CA 1
ATOM 691 C C . THR B 1 4 ? -1.788 25.953 7.445 1 61.81 4 THR B C 1
ATOM 693 O O . THR B 1 4 ? -1.032 26.312 6.543 1 61.81 4 THR B O 1
ATOM 696 N N . THR B 1 5 ? -1.284 25.156 8.289 1 80.56 5 THR B N 1
ATOM 697 C CA . THR B 1 5 ? -0.35 24.141 7.82 1 80.56 5 THR B CA 1
ATOM 698 C C . THR B 1 5 ? -0.897 23.422 6.586 1 80.56 5 THR B C 1
ATOM 700 O O . THR B 1 5 ? -2.066 23.031 6.551 1 80.56 5 THR B O 1
ATOM 703 N N . THR B 1 6 ? -0.164 23.578 5.559 1 90.62 6 THR B N 1
ATOM 704 C CA . THR B 1 6 ? -0.551 22.906 4.32 1 90.62 6 THR B CA 1
ATOM 705 C C . THR B 1 6 ? -0.455 21.391 4.469 1 90.62 6 THR B C 1
ATOM 707 O O . THR B 1 6 ? 0.166 20.891 5.406 1 90.62 6 THR B O 1
ATOM 710 N N . VAL B 1 7 ? -1.191 20.703 3.674 1 94.06 7 VAL B N 1
ATOM 711 C CA . VAL B 1 7 ? -1.104 19.25 3.656 1 94.06 7 VAL B CA 1
ATOM 712 C C . VAL B 1 7 ? 0.351 18.812 3.48 1 94.06 7 VAL B C 1
ATOM 714 O O . VAL B 1 7 ? 0.802 17.859 4.109 1 94.06 7 VAL B O 1
ATOM 717 N N . LEU B 1 8 ? 1.043 19.562 2.676 1 95 8 LEU B N 1
ATOM 718 C CA . L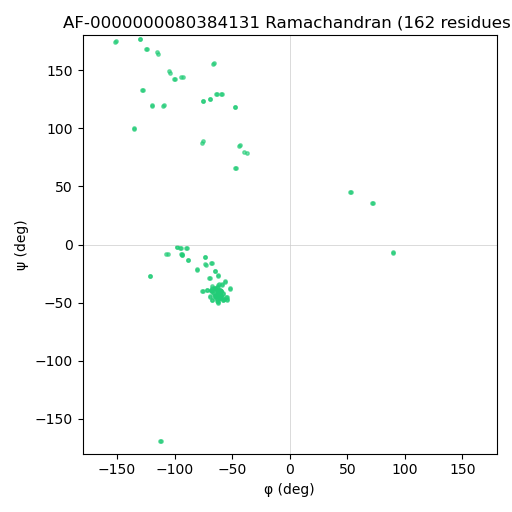EU B 1 8 ? 2.449 19.266 2.438 1 95 8 LEU B CA 1
ATOM 719 C C . LEU B 1 8 ? 3.248 19.344 3.734 1 95 8 LEU B C 1
ATOM 721 O O . LEU B 1 8 ? 4.07 18.469 4.016 1 95 8 LEU B O 1
ATOM 725 N N . GLN B 1 9 ? 3.041 20.297 4.5 1 94.44 9 GLN B N 1
ATOM 726 C CA . GLN B 1 9 ? 3.75 20.469 5.766 1 94.44 9 GLN B CA 1
ATOM 727 C C . GLN B 1 9 ? 3.402 19.344 6.742 1 94.44 9 GLN B C 1
ATOM 729 O O . GLN B 1 9 ? 4.285 18.797 7.398 1 94.44 9 GLN B O 1
ATOM 734 N N . GLU B 1 10 ? 2.162 19.078 6.77 1 95 10 GLU B N 1
ATOM 735 C CA . GLU B 1 10 ? 1.719 18.016 7.656 1 95 10 GLU B CA 1
ATOM 736 C C . GLU B 1 10 ? 2.281 16.672 7.219 1 95 10 GLU B C 1
ATOM 738 O O . GLU B 1 10 ? 2.721 15.867 8.055 1 95 10 GLU B O 1
ATOM 743 N N . LEU B 1 11 ? 2.215 16.438 5.934 1 95.69 11 LEU B N 1
ATOM 744 C CA . LEU B 1 11 ? 2.779 15.203 5.395 1 95.69 11 LEU B CA 1
ATOM 745 C C . LEU B 1 11 ? 4.277 15.117 5.676 1 95.69 11 LEU B C 1
ATOM 747 O O . LEU B 1 11 ? 4.793 14.047 6.004 1 95.69 11 LEU B O 1
ATOM 751 N N . THR B 1 12 ? 4.949 16.219 5.562 1 96.06 12 THR B N 1
ATOM 752 C CA . THR B 1 12 ? 6.383 16.266 5.82 1 96.06 12 THR B CA 1
ATOM 753 C C . THR B 1 12 ? 6.684 15.867 7.266 1 96.06 12 THR B C 1
ATOM 755 O O . THR B 1 12 ? 7.586 15.07 7.523 1 96.06 12 THR B O 1
ATOM 758 N N . GLU B 1 13 ? 5.957 16.406 8.133 1 96.19 13 GLU B N 1
ATOM 759 C CA . GLU B 1 13 ? 6.125 16.062 9.539 1 96.19 13 GLU B CA 1
ATOM 760 C C . GLU B 1 13 ? 5.84 14.578 9.773 1 96.19 13 GLU B C 1
ATOM 762 O O . GLU B 1 13 ? 6.555 13.922 10.539 1 96.19 13 GLU B O 1
ATOM 767 N N . LEU B 1 14 ? 4.789 14.164 9.133 1 96.38 14 LEU B N 1
ATOM 768 C CA . LEU B 1 14 ? 4.422 12.758 9.25 1 96.38 14 LEU B CA 1
ATOM 769 C C . LEU B 1 14 ? 5.547 11.859 8.75 1 96.38 14 LEU B C 1
ATOM 771 O O . LEU B 1 14 ? 5.902 10.883 9.406 1 96.38 14 LEU B O 1
ATOM 775 N N . PHE B 1 15 ? 6.133 12.227 7.586 1 96.38 15 PHE B N 1
ATOM 776 C CA . PHE B 1 15 ? 7.266 11.484 7.035 1 96.38 15 PHE B CA 1
ATOM 777 C C . PHE B 1 15 ? 8.438 11.5 8.008 1 96.38 15 PHE B C 1
ATOM 779 O O . PHE B 1 15 ? 9.047 10.461 8.273 1 96.38 15 PHE B O 1
ATOM 786 N N . ARG B 1 16 ? 8.734 12.602 8.531 1 96.56 16 ARG B N 1
ATOM 787 C CA . ARG B 1 16 ? 9.867 12.742 9.438 1 96.56 16 ARG B CA 1
ATOM 788 C C . ARG B 1 16 ? 9.711 11.844 10.656 1 96.56 16 ARG B C 1
ATOM 790 O O . ARG B 1 16 ? 10.664 11.203 11.094 1 96.56 16 ARG B O 1
ATOM 797 N N . ASP B 1 17 ? 8.484 11.797 11.133 1 96 17 ASP B N 1
ATOM 798 C CA . ASP B 1 17 ? 8.18 10.953 12.289 1 96 17 ASP B CA 1
ATOM 799 C C . ASP B 1 17 ? 8.32 9.477 11.938 1 96 17 ASP B C 1
ATOM 801 O O . ASP B 1 17 ? 8.953 8.711 12.672 1 96 17 ASP B O 1
ATOM 805 N N . LEU B 1 18 ? 7.742 9.109 10.828 1 94.88 18 LEU B N 1
ATOM 806 C CA . LEU B 1 18 ? 7.699 7.711 10.422 1 94.88 18 LEU B CA 1
ATOM 807 C C . LEU B 1 18 ? 9.094 7.211 10.055 1 94.88 18 LEU B C 1
ATOM 809 O O . LEU B 1 18 ? 9.469 6.09 10.406 1 94.88 18 LEU B O 1
ATOM 813 N N . PHE B 1 19 ? 9.867 8.016 9.398 1 94.69 19 PHE B N 1
ATOM 814 C CA . PHE B 1 19 ? 11.18 7.609 8.914 1 94.69 19 PHE B CA 1
ATOM 815 C C . PHE B 1 19 ? 12.273 7.996 9.898 1 94.69 19 PHE B C 1
ATOM 817 O O . PHE B 1 19 ? 13.445 7.656 9.711 1 94.69 19 PHE B O 1
ATOM 824 N N . ASP B 1 20 ? 11.828 8.672 10.945 1 94.75 20 ASP B N 1
ATOM 825 C CA . ASP B 1 20 ? 12.742 9.133 11.984 1 94.75 20 ASP B CA 1
ATOM 826 C C . ASP B 1 20 ? 13.906 9.922 11.383 1 94.75 20 ASP B C 1
ATOM 828 O O . ASP B 1 20 ? 15.07 9.641 11.68 1 94.75 20 ASP B O 1
ATOM 832 N N . ASP B 1 21 ? 13.609 10.781 10.508 1 94.81 21 ASP B N 1
ATOM 833 C CA . ASP B 1 21 ? 14.547 11.648 9.805 1 94.81 21 ASP B CA 1
ATOM 834 C C . ASP B 1 21 ? 14.039 13.086 9.742 1 94.81 21 ASP B C 1
ATOM 836 O O . ASP B 1 21 ? 13.266 13.445 8.852 1 94.81 21 ASP B O 1
ATOM 840 N N . GLU B 1 22 ? 14.523 13.938 10.594 1 94.88 22 GLU B N 1
ATOM 841 C CA . GLU B 1 22 ? 14.078 15.32 10.711 1 94.88 22 GLU B CA 1
ATOM 842 C C . GLU B 1 22 ? 14.586 16.172 9.547 1 94.88 22 GLU B C 1
ATOM 844 O O . GLU B 1 22 ? 14.102 17.281 9.328 1 94.88 22 GLU B O 1
ATOM 849 N N . SER B 1 23 ? 15.492 15.617 8.781 1 94.94 23 SER B N 1
ATOM 850 C CA . SER B 1 23 ? 16.078 16.375 7.68 1 94.94 23 SER B CA 1
ATOM 851 C C . SER B 1 23 ? 15.273 16.203 6.395 1 94.94 23 SER B C 1
ATOM 853 O O . SER B 1 23 ? 15.516 16.891 5.406 1 94.94 23 SER B O 1
ATOM 855 N N . LEU B 1 24 ? 14.305 15.438 6.422 1 94.94 24 LEU B N 1
ATOM 856 C CA . LEU B 1 24 ? 13.523 15.125 5.23 1 94.94 24 LEU B CA 1
ATOM 857 C C . LEU B 1 24 ? 12.719 16.328 4.777 1 94.94 24 LEU B C 1
ATOM 859 O O . LEU B 1 24 ? 12.039 16.969 5.586 1 94.94 24 LEU B O 1
ATOM 863 N N . VAL B 1 25 ? 12.898 16.688 3.559 1 93.75 25 VAL B N 1
ATOM 864 C CA . VAL B 1 25 ? 12.117 17.75 2.936 1 93.75 25 VAL B CA 1
ATOM 865 C C . VAL B 1 25 ? 11.352 17.203 1.734 1 93.75 25 VAL B C 1
ATOM 867 O O . VAL B 1 25 ? 11.961 16.688 0.789 1 93.75 25 VAL B O 1
ATOM 870 N N . LEU B 1 26 ? 10.055 17.312 1.834 1 95.25 26 LEU B N 1
ATOM 871 C CA . LEU B 1 26 ? 9.211 16.797 0.763 1 95.25 26 LEU B CA 1
ATOM 872 C C . LEU B 1 26 ? 8.75 17.922 -0.16 1 95.25 26 LEU B C 1
ATOM 874 O O . LEU B 1 26 ? 8.523 19.047 0.291 1 95.25 26 LEU B O 1
ATOM 878 N N . ASN B 1 27 ? 8.695 17.641 -1.366 1 95.88 27 ASN B N 1
ATOM 879 C CA . ASN B 1 27 ? 8.023 18.484 -2.354 1 95.88 27 ASN B CA 1
ATOM 880 C C . ASN B 1 27 ? 7.062 17.672 -3.221 1 95.88 27 ASN B C 1
ATOM 882 O O . ASN B 1 27 ? 7.012 16.438 -3.121 1 95.88 27 ASN B O 1
ATOM 886 N N . ASP B 1 28 ? 6.34 18.297 -4.113 1 95.88 28 ASP B N 1
ATOM 887 C CA . ASP B 1 28 ? 5.305 17.641 -4.91 1 95.88 28 ASP B CA 1
ATOM 888 C C . ASP B 1 28 ? 5.898 16.547 -5.797 1 95.88 28 ASP B C 1
ATOM 890 O O . ASP B 1 28 ? 5.238 15.547 -6.078 1 95.88 28 ASP B O 1
ATOM 894 N N . ASP B 1 29 ? 7.105 16.703 -6.105 1 96.31 29 ASP B N 1
ATOM 895 C CA . ASP B 1 29 ? 7.727 15.812 -7.074 1 96.31 29 ASP B CA 1
ATOM 896 C C . ASP B 1 29 ? 8.43 14.648 -6.371 1 96.31 29 ASP B C 1
ATOM 898 O O . ASP B 1 29 ? 8.883 13.703 -7.02 1 96.31 29 ASP B O 1
ATOM 902 N N . THR B 1 30 ? 8.516 14.695 -5.078 1 96.44 30 THR B N 1
ATOM 903 C CA . THR B 1 30 ? 9.203 13.648 -4.328 1 96.44 30 THR B CA 1
ATOM 904 C C . THR B 1 30 ? 8.555 12.289 -4.574 1 96.44 30 THR B C 1
ATOM 906 O O . THR B 1 30 ? 7.328 12.172 -4.543 1 96.44 30 THR B O 1
ATOM 909 N N . THR B 1 31 ? 9.453 11.344 -4.918 1 94.69 31 THR B N 1
ATOM 910 C CA . THR B 1 31 ? 8.992 9.977 -5.113 1 94.69 31 THR B CA 1
ATOM 911 C C . THR B 1 31 ? 9.602 9.047 -4.07 1 94.69 31 THR B C 1
ATOM 913 O O . THR B 1 31 ? 10.539 9.43 -3.359 1 94.69 31 THR B O 1
ATOM 916 N N . ALA B 1 32 ? 9.016 7.824 -3.953 1 92.62 32 ALA B N 1
ATOM 917 C CA . ALA B 1 32 ? 9.43 6.859 -2.941 1 92.62 32 ALA B CA 1
ATOM 918 C C . ALA B 1 32 ? 10.906 6.504 -3.104 1 92.62 32 ALA B C 1
ATOM 920 O O . ALA B 1 32 ? 11.609 6.273 -2.115 1 92.62 32 ALA B O 1
ATOM 921 N N . ASP B 1 33 ? 11.391 6.465 -4.363 1 90.44 33 ASP B N 1
ATOM 922 C CA . ASP B 1 33 ? 12.766 6.07 -4.66 1 90.44 33 ASP B CA 1
ATOM 923 C C . ASP B 1 33 ? 13.758 7.105 -4.141 1 90.44 33 ASP B C 1
ATOM 925 O O . ASP B 1 33 ? 14.953 6.824 -4.027 1 90.44 33 ASP B O 1
ATOM 929 N N . GLN B 1 34 ? 13.289 8.297 -3.822 1 93.31 34 GLN B N 1
ATOM 930 C CA . GLN B 1 34 ? 14.148 9.391 -3.375 1 93.31 34 GLN B CA 1
ATOM 931 C C . GLN B 1 34 ? 14.242 9.43 -1.852 1 93.31 34 GLN B C 1
ATOM 933 O O . GLN B 1 34 ? 14.992 10.227 -1.29 1 93.31 34 GLN B O 1
ATOM 938 N N . VAL B 1 35 ? 13.453 8.664 -1.214 1 92.94 35 VAL B N 1
ATOM 939 C CA . VAL B 1 35 ? 13.438 8.625 0.245 1 92.94 35 VAL B CA 1
ATOM 940 C C . VAL B 1 35 ? 14.008 7.297 0.731 1 92.94 35 VAL B C 1
ATOM 942 O O . VAL B 1 35 ? 13.453 6.234 0.437 1 92.94 35 VAL B O 1
ATOM 945 N N . GLU B 1 36 ? 15.055 7.367 1.451 1 90.94 36 GLU B N 1
ATOM 946 C CA . GLU B 1 36 ? 15.688 6.172 1.993 1 90.94 36 GLU B CA 1
ATOM 947 C C . GLU B 1 36 ? 14.758 5.449 2.967 1 90.94 36 GLU B C 1
ATOM 949 O O . GLU B 1 36 ? 14.148 6.078 3.838 1 90.94 36 GLU B O 1
ATOM 954 N N . GLY B 1 37 ? 14.602 4.211 2.781 1 90.06 37 GLY B N 1
ATOM 955 C CA . GLY B 1 37 ? 13.789 3.414 3.689 1 90.06 37 GLY B CA 1
ATOM 956 C C . GLY B 1 37 ? 12.328 3.35 3.287 1 90.06 37 GLY B C 1
ATOM 957 O O . GLY B 1 37 ? 11.531 2.66 3.928 1 90.06 37 GLY B O 1
ATOM 958 N N . TRP B 1 38 ? 11.969 4.09 2.338 1 91.75 38 TRP B N 1
ATOM 959 C CA . TRP B 1 38 ? 10.586 4.047 1.863 1 91.75 38 TRP B CA 1
ATOM 960 C C . TRP B 1 38 ? 10.336 2.795 1.029 1 91.75 38 TRP B C 1
ATOM 962 O O . TRP B 1 38 ? 10.562 2.795 -0.184 1 91.75 38 TRP B O 1
ATOM 972 N N . ASP B 1 39 ? 9.945 1.743 1.687 1 89.69 39 ASP B N 1
ATOM 973 C CA . ASP B 1 39 ? 9.633 0.469 1.047 1 89.69 39 ASP B CA 1
ATOM 974 C C . ASP B 1 39 ? 8.148 0.15 1.161 1 89.69 39 ASP B C 1
ATOM 976 O O . ASP B 1 39 ? 7.352 1.004 1.56 1 89.69 39 ASP B O 1
ATOM 980 N N . SER B 1 40 ? 7.793 -1.062 0.831 1 90.69 40 SER B N 1
ATOM 981 C CA . SER B 1 40 ? 6.387 -1.442 0.78 1 90.69 40 SER B CA 1
ATOM 982 C C . SER B 1 40 ? 5.746 -1.382 2.162 1 90.69 40 SER B C 1
ATOM 984 O O . SER B 1 40 ? 4.613 -0.922 2.309 1 90.69 40 SER B O 1
ATOM 986 N N . GLN B 1 41 ? 6.469 -1.76 3.102 1 89.44 41 GLN B N 1
ATOM 987 C CA . GLN B 1 41 ? 5.934 -1.755 4.461 1 89.44 41 GLN B CA 1
ATOM 988 C C . GLN B 1 41 ? 5.738 -0.33 4.969 1 89.44 41 GLN B C 1
ATOM 990 O O . GLN B 1 41 ? 4.703 -0.014 5.559 1 89.44 41 GLN B O 1
ATOM 995 N N . MET B 1 42 ? 6.75 0.496 4.719 1 92.5 42 MET B N 1
ATOM 996 C CA . MET B 1 42 ? 6.66 1.887 5.156 1 92.5 42 MET B CA 1
ATOM 997 C C . MET B 1 42 ? 5.555 2.623 4.402 1 92.5 42 MET B C 1
ATOM 999 O O . MET B 1 42 ? 4.902 3.506 4.957 1 92.5 42 MET B O 1
ATOM 1003 N N . HIS B 1 43 ? 5.426 2.3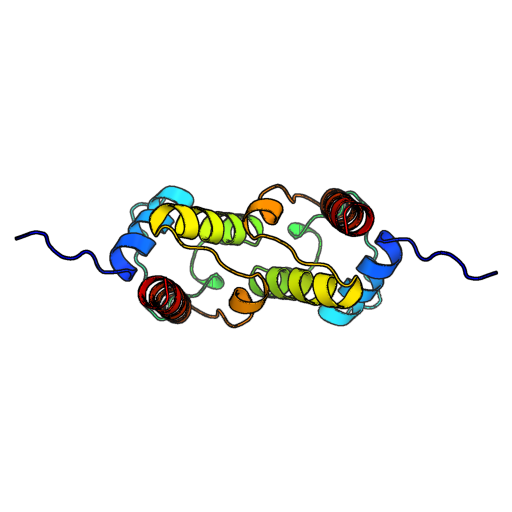09 3.195 1 93 43 HIS B N 1
ATOM 1004 C CA . HIS B 1 43 ? 4.367 2.922 2.398 1 93 43 HIS B CA 1
ATOM 1005 C C . HIS B 1 43 ? 2.996 2.678 3.02 1 93 43 HIS B C 1
ATOM 1007 O O . HIS B 1 43 ? 2.199 3.609 3.162 1 93 43 HIS B O 1
ATOM 1013 N N . VAL B 1 44 ? 2.736 1.482 3.395 1 93.12 44 VAL B N 1
ATOM 1014 C CA . VAL B 1 44 ? 1.472 1.125 4.031 1 93.12 44 VAL B CA 1
ATOM 1015 C C . VAL B 1 44 ? 1.303 1.914 5.324 1 93.12 44 VAL B C 1
ATOM 1017 O O . VAL B 1 44 ? 0.24 2.486 5.578 1 93.12 44 VAL B O 1
ATOM 1020 N N . MET B 1 45 ? 2.355 1.984 6.059 1 94.44 45 MET B N 1
ATOM 1021 C CA . MET B 1 45 ? 2.305 2.715 7.324 1 94.44 45 MET B CA 1
ATOM 1022 C C . MET B 1 45 ? 2.018 4.195 7.082 1 94.44 45 MET B C 1
ATOM 1024 O O . MET B 1 45 ? 1.277 4.816 7.848 1 94.44 45 MET B O 1
ATOM 1028 N N . LEU B 1 46 ? 2.619 4.68 6.066 1 95.94 46 LEU B N 1
ATOM 1029 C CA . LEU B 1 46 ? 2.414 6.078 5.707 1 95.94 46 LEU B CA 1
ATOM 1030 C C . LEU B 1 46 ? 0.943 6.352 5.406 1 95.94 46 LEU B C 1
ATOM 1032 O O . LEU B 1 46 ? 0.388 7.355 5.863 1 95.94 46 LEU B O 1
ATOM 1036 N N . ILE B 1 47 ? 0.37 5.488 4.688 1 95.44 47 ILE B N 1
ATOM 1037 C CA . ILE B 1 47 ? -1.03 5.637 4.305 1 95.44 47 ILE B CA 1
ATOM 1038 C C . ILE B 1 47 ? -1.911 5.602 5.551 1 95.44 47 ILE B C 1
ATOM 1040 O O . ILE B 1 47 ? -2.77 6.465 5.738 1 95.44 47 ILE B O 1
ATOM 1044 N N . VAL B 1 48 ? -1.729 4.652 6.414 1 95.56 48 VAL B N 1
ATOM 1045 C CA . VAL B 1 48 ? -2.52 4.484 7.629 1 95.56 48 VAL B CA 1
ATOM 1046 C C . VAL B 1 48 ? -2.316 5.691 8.547 1 95.56 48 VAL B C 1
ATOM 1048 O O . VAL B 1 48 ? -3.279 6.219 9.109 1 95.56 48 VAL B O 1
ATOM 1051 N N . ALA B 1 49 ? -1.1 6.074 8.664 1 96.12 49 ALA B N 1
ATOM 1052 C CA . ALA B 1 49 ? -0.8 7.242 9.484 1 96.12 49 ALA B CA 1
ATOM 1053 C C . ALA B 1 49 ? -1.468 8.492 8.93 1 96.12 49 ALA B C 1
ATOM 1055 O O . ALA B 1 49 ? -1.956 9.336 9.688 1 96.12 49 ALA B O 1
ATOM 1056 N N . ALA B 1 50 ? -1.43 8.633 7.641 1 96.56 50 ALA B N 1
ATOM 1057 C CA . ALA B 1 50 ? -2.1 9.766 7.012 1 96.56 50 ALA B CA 1
ATOM 1058 C C . ALA B 1 50 ? -3.6 9.742 7.285 1 96.56 50 ALA B C 1
ATOM 1060 O O . ALA B 1 50 ? -4.207 10.781 7.566 1 96.56 50 ALA B O 1
ATOM 1061 N N . GLU B 1 51 ? -4.211 8.609 7.195 1 96.06 51 GLU B N 1
ATOM 1062 C CA . GLU B 1 51 ? -5.629 8.477 7.52 1 96.06 51 GLU B CA 1
ATOM 1063 C C . GLU B 1 51 ? -5.922 8.992 8.922 1 96.06 51 GLU B C 1
ATOM 1065 O O . GLU B 1 51 ? -6.883 9.734 9.133 1 96.06 51 GLU B O 1
ATOM 1070 N N . GLN B 1 52 ? -5.098 8.547 9.789 1 94.62 52 GLN B N 1
ATOM 1071 C CA . GLN B 1 52 ? -5.289 8.945 11.18 1 94.62 52 GLN B CA 1
ATOM 1072 C C . GLN B 1 52 ? -5.066 10.445 11.352 1 94.62 52 GLN B C 1
ATOM 1074 O O . GLN B 1 52 ? -5.852 11.125 12.023 1 94.62 52 GLN B O 1
ATOM 1079 N N . ARG B 1 53 ? -4.082 10.93 10.727 1 94.56 53 ARG B N 1
ATOM 1080 C CA . ARG B 1 53 ? -3.695 12.328 10.867 1 94.56 53 ARG B CA 1
ATOM 1081 C C . ARG B 1 53 ? -4.758 13.258 10.273 1 94.56 53 ARG B C 1
ATOM 1083 O O . ARG B 1 53 ? -5.062 14.305 10.844 1 94.56 53 ARG B O 1
ATOM 1090 N N . PHE B 1 54 ? -5.359 12.891 9.203 1 95.31 54 PHE B N 1
ATOM 1091 C CA . PHE B 1 54 ? -6.27 13.773 8.484 1 95.31 54 PHE B CA 1
ATOM 1092 C C . PHE B 1 54 ? -7.719 13.359 8.703 1 95.31 54 PHE B C 1
ATOM 1094 O O . PHE B 1 54 ? -8.641 14.047 8.258 1 95.31 54 PHE B O 1
ATOM 1101 N N . GLY B 1 55 ? -7.895 12.227 9.336 1 94.69 55 GLY B N 1
ATOM 1102 C CA . GLY B 1 55 ? -9.242 11.773 9.625 1 94.69 55 GLY B CA 1
ATOM 1103 C C . GLY B 1 55 ? -9.992 11.297 8.398 1 94.69 55 GLY B C 1
ATOM 1104 O O . GLY B 1 55 ? -11.18 11.57 8.242 1 94.69 55 GLY B O 1
ATOM 1105 N N . ILE B 1 56 ? -9.289 10.688 7.52 1 94.5 56 ILE B N 1
ATOM 1106 C CA . ILE B 1 56 ? -9.883 10.227 6.266 1 94.5 56 ILE B CA 1
ATOM 1107 C C . ILE B 1 56 ? -9.641 8.727 6.098 1 94.5 56 ILE 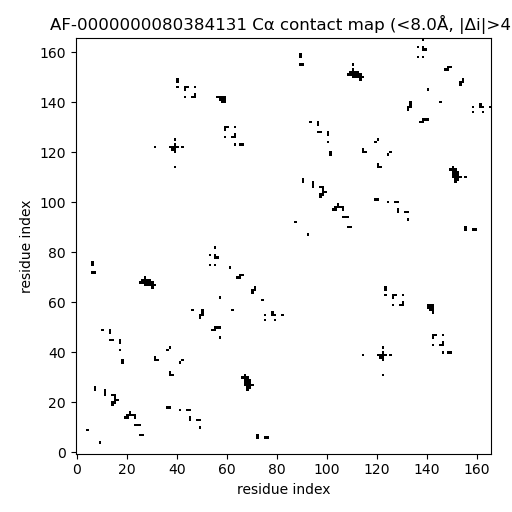B C 1
ATOM 1109 O O . ILE B 1 56 ? -8.883 8.125 6.863 1 94.5 56 ILE B O 1
ATOM 1113 N N . LYS B 1 57 ? -10.344 8.18 5.129 1 93.5 57 LYS B N 1
ATOM 1114 C CA . LYS B 1 57 ? -10.188 6.773 4.773 1 93.5 57 LYS B CA 1
ATOM 1115 C C . LYS B 1 57 ? -9.93 6.605 3.281 1 93.5 57 LYS B C 1
ATOM 1117 O O . LYS B 1 57 ? -10.578 7.25 2.455 1 93.5 57 LYS B O 1
ATOM 1122 N N . PHE B 1 58 ? -8.906 5.766 3.039 1 93.12 58 PHE B N 1
ATOM 1123 C CA . PHE B 1 58 ? -8.578 5.504 1.641 1 93.12 58 PHE B CA 1
ATOM 1124 C C . PHE B 1 58 ? -9.07 4.125 1.22 1 93.12 58 PHE B C 1
ATOM 1126 O O . PHE B 1 58 ? -9.211 3.227 2.055 1 93.12 58 PHE B O 1
ATOM 1133 N N . ARG B 1 59 ? -9.438 4.062 -0.026 1 90.25 59 ARG B N 1
ATOM 1134 C CA . ARG B 1 59 ? -9.633 2.758 -0.652 1 90.25 59 ARG B CA 1
ATOM 1135 C C . ARG B 1 59 ? -8.359 2.295 -1.356 1 90.25 59 ARG B C 1
ATOM 1137 O O . ARG B 1 59 ? -7.648 3.102 -1.958 1 90.25 59 ARG B O 1
ATOM 1144 N N . THR B 1 60 ? -8.117 0.964 -1.302 1 93.38 60 THR B N 1
ATOM 1145 C CA . THR B 1 60 ? -6.898 0.434 -1.908 1 93.38 60 THR B CA 1
ATOM 1146 C C . THR B 1 60 ? -6.812 0.828 -3.381 1 93.38 60 THR B C 1
ATOM 1148 O O . THR B 1 60 ? -5.73 1.14 -3.883 1 93.38 60 THR B O 1
ATOM 1151 N N . ALA B 1 61 ? -7.891 0.953 -4.059 1 89.25 61 ALA B N 1
ATOM 1152 C CA . ALA B 1 61 ? -7.938 1.271 -5.484 1 89.25 61 ALA B CA 1
ATOM 1153 C C . ALA B 1 61 ? -7.488 2.707 -5.742 1 89.25 61 ALA B C 1
ATOM 1155 O O . ALA B 1 61 ? -6.984 3.021 -6.824 1 89.25 61 ALA B O 1
ATOM 1156 N N . GLU B 1 62 ? -7.68 3.602 -4.773 1 91.38 62 GLU B N 1
ATOM 1157 C CA . GLU B 1 62 ? -7.332 5.012 -4.922 1 91.38 62 GLU B CA 1
ATOM 1158 C C . GLU B 1 62 ? -5.82 5.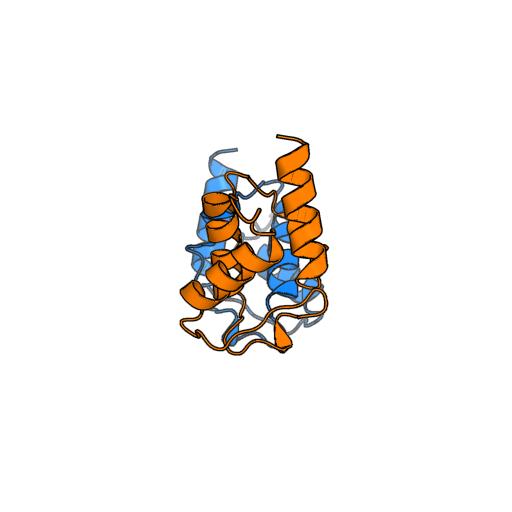215 -4.855 1 91.38 62 GLU B C 1
ATOM 1160 O O . GLU B 1 62 ? -5.312 6.254 -5.281 1 91.38 62 GLU B O 1
ATOM 1165 N N . LEU B 1 63 ? -5.109 4.23 -4.344 1 92.56 63 LEU B N 1
ATOM 1166 C CA . LEU B 1 63 ? -3.676 4.371 -4.109 1 92.56 63 LEU B CA 1
ATOM 1167 C C . LEU B 1 63 ? -2.881 3.965 -5.344 1 92.56 63 LEU B C 1
ATOM 1169 O O . LEU B 1 63 ? -1.689 4.27 -5.449 1 92.56 63 LEU B O 1
ATOM 1173 N N . GLU B 1 64 ? -3.541 3.326 -6.285 1 90.12 64 GLU B N 1
ATOM 1174 C CA . GLU B 1 64 ? -2.889 2.785 -7.473 1 90.12 64 GLU B CA 1
ATOM 1175 C C . GLU B 1 64 ? -2.32 3.898 -8.344 1 90.12 64 GLU B C 1
ATOM 1177 O O . GLU B 1 64 ? -1.3 3.713 -9.016 1 90.12 64 GLU B O 1
ATOM 1182 N N . SER B 1 65 ? -2.824 5.078 -8.227 1 85.62 65 SER B N 1
ATOM 1183 C CA . SER B 1 65 ? -2.447 6.172 -9.117 1 85.62 65 SER B CA 1
ATOM 1184 C C . SER B 1 65 ? -1.378 7.055 -8.477 1 85.62 65 SER B C 1
ATOM 1186 O O . SER B 1 65 ? -0.849 7.961 -9.125 1 85.62 65 SER B O 1
ATOM 1188 N N . LEU B 1 66 ? -1.035 6.723 -7.289 1 91.19 66 LEU B N 1
ATOM 1189 C CA . LEU B 1 66 ? -0.093 7.574 -6.57 1 91.19 66 LEU B CA 1
ATOM 1190 C C . LEU B 1 66 ? 1.326 7.371 -7.094 1 91.19 66 LEU B C 1
ATOM 1192 O O . LEU B 1 66 ? 1.839 6.25 -7.09 1 91.19 66 LEU B O 1
ATOM 1196 N N . ARG B 1 67 ? 1.942 8.469 -7.535 1 91.44 67 ARG B N 1
ATOM 1197 C CA . ARG B 1 67 ? 3.279 8.383 -8.109 1 91.44 67 ARG B CA 1
ATOM 1198 C C . ARG B 1 67 ? 4.266 9.258 -7.344 1 91.44 67 ARG B C 1
ATOM 1200 O O . ARG B 1 67 ? 5.473 9.031 -7.391 1 91.44 67 ARG B O 1
ATOM 1207 N N . ASN B 1 68 ? 3.721 10.266 -6.762 1 95.19 68 ASN B N 1
ATOM 1208 C CA . ASN B 1 68 ? 4.566 11.211 -6.035 1 95.19 68 ASN B CA 1
ATOM 1209 C C . ASN B 1 68 ? 3.807 11.875 -4.895 1 95.19 68 ASN B C 1
ATOM 1211 O O . ASN B 1 68 ? 2.604 11.656 -4.73 1 95.19 68 ASN B O 1
ATOM 1215 N N . VAL B 1 69 ? 4.527 12.641 -4.141 1 95.88 69 VAL B N 1
ATOM 1216 C CA . VAL B 1 69 ? 3.957 13.297 -2.967 1 95.88 69 VAL B CA 1
ATOM 1217 C C . VAL B 1 69 ? 2.824 14.227 -3.393 1 95.88 69 VAL B C 1
ATOM 1219 O O . VAL B 1 69 ? 1.798 14.312 -2.715 1 95.88 69 VAL B O 1
ATOM 1222 N N . GLY B 1 70 ? 3.01 14.891 -4.488 1 96.62 70 GLY B N 1
ATOM 1223 C CA . GLY B 1 70 ? 1.973 15.781 -4.977 1 96.62 70 GLY B CA 1
ATOM 1224 C C . GLY B 1 70 ? 0.648 15.086 -5.219 1 96.62 70 GLY B C 1
ATOM 1225 O O . GLY B 1 70 ? -0.41 15.609 -4.859 1 96.62 70 GLY B O 1
ATOM 1226 N N . GLN B 1 71 ? 0.653 14.039 -5.836 1 95.88 71 GLN B N 1
ATOM 1227 C CA . GLN B 1 71 ? -0.56 13.266 -6.082 1 95.88 71 GLN B CA 1
ATOM 1228 C C . GLN B 1 71 ? -1.179 12.781 -4.773 1 95.88 71 GLN B C 1
ATOM 1230 O O . GLN B 1 71 ? -2.404 12.727 -4.645 1 95.88 71 GLN B O 1
ATOM 1235 N N . PHE B 1 72 ? -0.288 12.422 -3.824 1 96.06 72 PHE B N 1
ATOM 1236 C CA . PHE B 1 72 ? -0.774 12.031 -2.508 1 96.06 72 PHE B CA 1
ATOM 1237 C C . PHE B 1 72 ? -1.518 13.18 -1.838 1 96.06 72 PHE B C 1
ATOM 1239 O O . PHE B 1 72 ? -2.609 12.992 -1.3 1 96.06 72 PHE B O 1
ATOM 1246 N N . ILE B 1 73 ? -0.961 14.297 -2.016 1 95.56 73 ILE B N 1
ATOM 1247 C CA . ILE B 1 73 ? -1.582 15.5 -1.462 1 95.56 73 ILE B CA 1
ATOM 1248 C C . ILE B 1 73 ? -2.941 15.727 -2.119 1 95.56 73 ILE B C 1
ATOM 1250 O O . ILE B 1 73 ? -3.928 16.016 -1.437 1 95.56 73 ILE B O 1
ATOM 1254 N N . GLN B 1 74 ? -2.98 15.633 -3.383 1 94.75 74 GLN B N 1
ATOM 1255 C CA . GLN B 1 74 ? -4.234 15.812 -4.105 1 94.75 74 GLN B CA 1
ATOM 1256 C C . GLN B 1 74 ? -5.289 14.812 -3.631 1 94.75 74 GLN B C 1
ATOM 1258 O O . GLN B 1 74 ? -6.461 15.164 -3.475 1 94.75 74 GLN B O 1
ATOM 1263 N N . LEU B 1 75 ? -4.867 13.641 -3.447 1 95.12 75 LEU B N 1
ATOM 1264 C CA . LEU B 1 75 ? -5.785 12.617 -2.963 1 95.12 75 LEU B CA 1
ATOM 1265 C C . LEU B 1 75 ? -6.309 12.977 -1.576 1 95.12 75 LEU B C 1
ATOM 1267 O O . LEU B 1 75 ? -7.512 12.875 -1.319 1 95.12 75 LEU B O 1
ATOM 1271 N N . ILE B 1 76 ? -5.434 13.32 -0.692 1 95.19 76 ILE B N 1
ATOM 1272 C CA . ILE B 1 76 ? -5.82 13.711 0.657 1 95.19 76 ILE B CA 1
ATOM 1273 C C . ILE B 1 76 ? -6.828 14.859 0.591 1 95.19 76 ILE B C 1
ATOM 1275 O O . ILE B 1 76 ? -7.859 14.828 1.263 1 95.19 76 ILE B O 1
ATOM 1279 N N . ASP B 1 77 ? -6.523 15.805 -0.248 1 93.81 77 ASP B N 1
ATOM 128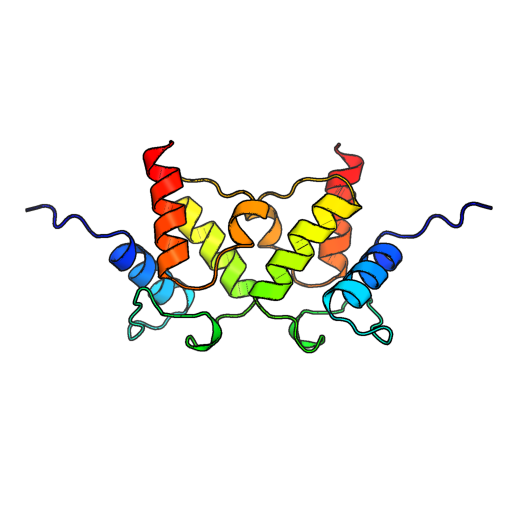0 C CA . ASP B 1 77 ? -7.402 16.969 -0.396 1 93.81 77 ASP B CA 1
ATOM 1281 C C . ASP B 1 77 ? -8.781 16.547 -0.898 1 93.81 77 ASP B C 1
ATOM 1283 O O . ASP B 1 77 ? -9.797 17.078 -0.451 1 93.81 77 ASP B O 1
ATOM 1287 N N . SER B 1 78 ? -8.758 15.68 -1.783 1 93.62 78 SER B N 1
ATOM 1288 C CA . SER B 1 78 ? -10.023 15.203 -2.338 1 93.62 78 SER B CA 1
ATOM 1289 C C . SER B 1 78 ? -10.875 14.523 -1.272 1 93.62 78 SER B C 1
ATOM 1291 O O . SER B 1 78 ? -12.102 14.617 -1.293 1 93.62 78 SER B O 1
ATOM 1293 N N . LYS B 1 79 ? -10.234 13.844 -0.344 1 92.06 79 LYS B N 1
ATOM 1294 C CA . LYS B 1 79 ? -10.938 13.156 0.735 1 92.06 79 LYS B CA 1
ATOM 1295 C C . LYS B 1 79 ? -11.43 14.148 1.786 1 92.06 79 LYS B C 1
ATOM 1297 O O . LYS B 1 79 ? -12.5 13.961 2.369 1 92.06 79 LYS B O 1
ATOM 1302 N N . ARG B 1 80 ? -10.602 15.078 2.035 1 89.75 80 ARG B N 1
ATOM 1303 C CA . ARG B 1 80 ? -10.969 16.078 3.033 1 89.75 80 ARG B CA 1
ATOM 1304 C C . ARG B 1 80 ? -12.117 16.953 2.543 1 89.75 80 ARG B C 1
ATOM 1306 O O . ARG B 1 80 ? -12.961 17.375 3.336 1 89.75 80 ARG B O 1
ATOM 1313 N N . SER B 1 81 ? -12.047 17.266 1.287 1 83.12 81 SER B N 1
ATOM 1314 C CA . SER B 1 81 ? -13.102 18.109 0.734 1 83.12 81 SER B CA 1
ATOM 1315 C C . SER B 1 81 ? -14.414 17.344 0.601 1 83.12 81 SER B C 1
ATOM 1317 O O . SER B 1 81 ? -15.492 17.938 0.662 1 83.12 81 SER B O 1
ATOM 1319 N N . GLY B 1 82 ? -14.336 16.094 0.199 1 67.19 82 GLY B N 1
ATOM 1320 C CA . GLY B 1 82 ? -15.555 15.32 0.053 1 67.19 82 GLY B CA 1
ATOM 1321 C C . GLY B 1 82 ? -16.078 14.773 1.369 1 67.19 82 GLY B C 1
ATOM 1322 O O . GLY B 1 82 ? -17.172 14.195 1.42 1 67.19 82 GLY B O 1
ATOM 1323 N N . SER B 1 83 ? -15.258 14.609 2.463 1 47.84 83 SER B N 1
ATOM 1324 C CA . SER B 1 83 ? -15.898 14.281 3.732 1 47.84 83 SER B CA 1
ATOM 1325 C C . SER B 1 83 ? -16.75 15.43 4.234 1 47.84 83 SER B C 1
ATOM 1327 O O . SER B 1 83 ? -16.469 16.594 3.959 1 47.84 83 SER B O 1
#

Sequence (166 aa):
MTETTTVLQELTELFRDLFDDESLVLNDDTTADQVEGWDSQMHVMLIVAAEQRFGIKFRTAELESLRNVGQFIQLIDSKRSGSMTETTTVLQELTELFRDLFDDESLVLNDDTTADQVEGWDSQMHVMLIVAAEQRFGIKFRTAELESLRNVGQFIQLIDSKRSGS